Protein AF-A0A2E4QI54-F1 (afdb_monomer)

Solvent-accessible surface area (backbone atoms only — not comparable to full-atom values): 9802 Å² total; per-residue (Å²): 143,84,67,73,70,63,60,58,57,58,60,58,54,73,75,65,66,86,72,85,81,76,97,65,93,64,76,78,72,74,76,69,72,87,85,53,70,47,80,48,77,45,79,41,69,90,71,49,44,76,41,69,48,78,43,76,43,97,88,72,50,78,45,77,41,75,56,26,37,36,37,36,34,38,40,41,54,51,50,93,64,66,92,47,51,47,35,23,34,14,55,78,67,83,83,51,73,75,43,82,44,91,64,58,55,54,72,46,77,46,77,45,50,46,86,48,44,46,76,64,65,97,78,39,74,47,55,47,38,24,45,39,40,32,36,78,87,71,55,70,40,75,50,76,49,68,78,79,78,71,78,76,60,79,76,120

Secondary structure (DSSP, 8-state):
--SHHHHHHHHHHTTS-SS------------------EEEEEEEEEEEEEEEEEEE-TTS-EEEEEEEEEEEEEEEEE-S--TT-EEEEESS-SSS-SEEE--SEEEEEEEEEGGG-EE-SSS-EE-EEEEEEE-TT--EEEEEEE----GGGTT-

Foldseek 3Di:
DPDPVVVVVVVVVVVVPVPDDDDDPPPDPPPPDPWDKDKDKDWPLVPKAWDWDWDQDPVRDIDIDTFWIKIKMWMAMDTPALPFKWKAKDFLPPPDHPGTDSDNTDIDTDTRTCVQWDDPPDQDIWTKMWMWMAGPVRDIDIDIDGDDDSVVSVPD

Nearest PDB structures (foldseek):
  6byc-assembly1_A  TM=3.838E-01  e=8.209E-01  Xanthomonas citri pv. citri str. 306
  6byi-assembly1_A  TM=3.881E-01  e=1.077E+00  Xanthomonas citri pv. citri str. 306
  6byg-assembly1_A  TM=3.869E-01  e=1.754E+00  Xanthomonas citri pv. citri str. 306

Sequence (156 aa):
MTKRVFLVSILLILVGLSGCLEESESTGSTQSSPQIITLEIINDCENAEVHIQSTTLANGSTMETVIGINVSVYHAIYTPDVAGLAFGYDLNLDGSIDMFDNSTKGINNLSIPITEFESFGENLFLTSIAGIATNSGGITTQLAHVSNNCESLSGV

Structure (mmCIF, N/CA/C/O backbone):
data_AF-A0A2E4QI54-F1
#
_entry.id   AF-A0A2E4QI54-F1
#
loop_
_atom_site.group_PDB
_atom_site.id
_atom_site.type_symbol
_atom_site.label_atom_id
_atom_site.label_alt_id
_atom_site.label_comp_id
_atom_site.label_asym_id
_atom_site.label_entity_id
_atom_site.label_seq_id
_atom_site.pdbx_PDB_ins_code
_atom_site.Cartn_x
_atom_site.Cartn_y
_atom_site.Cartn_z
_atom_site.occupancy
_atom_site.B_iso_or_equiv
_atom_site.auth_seq_id
_atom_site.auth_comp_id
_atom_site.auth_asym_id
_atom_site.auth_atom_id
_atom_site.pdbx_PDB_model_num
ATOM 1 N N . MET A 1 1 ? 64.221 -25.213 -12.150 1.00 55.09 1 MET A N 1
ATOM 2 C CA . MET A 1 1 ? 63.366 -24.004 -12.106 1.00 55.09 1 MET A CA 1
ATOM 3 C C . MET A 1 1 ? 62.311 -24.128 -13.214 1.00 55.09 1 MET A C 1
ATOM 5 O O . MET A 1 1 ? 62.388 -23.436 -14.208 1.00 55.09 1 MET A O 1
ATOM 9 N N . THR A 1 2 ? 61.399 -25.109 -13.136 1.00 56.72 2 THR A N 1
ATOM 10 C CA . THR A 1 2 ? 60.754 -25.644 -14.366 1.00 56.72 2 THR A CA 1
ATOM 11 C C . THR A 1 2 ? 59.427 -26.384 -14.109 1.00 56.72 2 THR A C 1
ATOM 13 O O . THR A 1 2 ? 59.174 -27.430 -14.689 1.00 56.72 2 THR A O 1
ATOM 16 N N . LYS A 1 3 ? 58.557 -25.872 -13.225 1.00 53.84 3 LYS A N 1
ATOM 17 C CA . LYS A 1 3 ? 57.152 -26.354 -13.132 1.00 53.84 3 LYS A CA 1
ATOM 18 C C . LYS A 1 3 ? 56.104 -25.253 -12.927 1.00 53.84 3 LYS A C 1
ATOM 20 O O . LYS A 1 3 ? 54.960 -25.441 -13.311 1.00 53.84 3 LYS A O 1
ATOM 25 N N . ARG A 1 4 ? 56.479 -24.080 -12.396 1.00 51.09 4 ARG A N 1
ATOM 26 C CA . ARG A 1 4 ? 55.534 -22.963 -12.175 1.00 51.09 4 ARG A CA 1
ATOM 27 C C . ARG A 1 4 ? 55.311 -22.068 -13.403 1.00 51.09 4 ARG A C 1
ATOM 29 O O . ARG A 1 4 ? 54.263 -21.451 -13.505 1.00 51.09 4 ARG A O 1
ATOM 36 N N . VAL A 1 5 ? 56.241 -22.053 -14.361 1.00 53.31 5 VAL A N 1
ATOM 37 C CA . VAL A 1 5 ? 56.131 -21.244 -15.597 1.00 53.31 5 VAL A CA 1
ATOM 38 C C . VAL A 1 5 ? 55.179 -21.882 -16.626 1.00 53.31 5 VAL A C 1
ATOM 40 O O . VAL A 1 5 ? 54.555 -21.185 -17.421 1.00 53.31 5 VAL A O 1
ATOM 43 N N . PHE A 1 6 ? 54.990 -23.206 -16.565 1.00 49.19 6 PHE A N 1
ATOM 44 C CA . PHE A 1 6 ? 54.137 -23.940 -17.508 1.00 49.19 6 PHE A CA 1
ATOM 45 C C . PHE A 1 6 ? 52.634 -23.732 -17.245 1.00 49.19 6 PHE A C 1
ATOM 47 O O . PHE A 1 6 ? 51.843 -23.682 -18.180 1.00 49.19 6 PHE A O 1
ATOM 54 N N . LEU A 1 7 ? 52.242 -23.539 -15.980 1.00 51.38 7 LEU A N 1
ATOM 55 C CA . LEU A 1 7 ? 50.842 -23.317 -15.590 1.00 51.38 7 LEU A CA 1
ATOM 56 C C . LEU A 1 7 ? 50.334 -21.911 -15.951 1.00 51.38 7 LEU A C 1
ATOM 58 O O . LEU A 1 7 ? 49.168 -21.752 -16.294 1.00 51.38 7 LEU A O 1
ATOM 62 N N . VAL A 1 8 ? 51.213 -20.904 -15.939 1.00 50.81 8 VAL A N 1
ATOM 63 C CA . VAL A 1 8 ? 50.845 -19.516 -16.275 1.00 50.81 8 VAL A CA 1
ATOM 64 C C . VAL A 1 8 ? 50.655 -19.331 -17.788 1.00 50.81 8 VAL A C 1
ATOM 66 O O . VAL A 1 8 ? 49.828 -18.531 -18.211 1.00 50.81 8 VAL A O 1
ATOM 69 N N . SER A 1 9 ? 51.346 -20.127 -18.611 1.00 52.19 9 SER A N 1
ATOM 70 C CA . SER A 1 9 ? 51.247 -20.032 -20.077 1.00 52.19 9 SER A CA 1
ATOM 71 C C . SER A 1 9 ? 49.960 -20.658 -20.639 1.00 52.19 9 SER A C 1
ATOM 73 O O . SER A 1 9 ? 49.445 -20.184 -21.645 1.00 52.19 9 SER A O 1
ATOM 75 N N . ILE A 1 10 ? 49.394 -21.675 -19.975 1.00 55.38 10 ILE A N 1
ATOM 76 C CA . ILE A 1 10 ? 48.116 -22.295 -20.382 1.00 55.38 10 ILE A CA 1
ATOM 77 C C . ILE A 1 10 ? 46.922 -21.398 -20.015 1.00 55.38 10 ILE A C 1
ATOM 79 O O . ILE A 1 10 ? 45.949 -21.336 -20.764 1.00 55.38 10 ILE A O 1
ATOM 83 N N . LEU A 1 11 ? 47.010 -20.645 -18.912 1.00 49.47 11 LEU A N 1
ATOM 84 C CA . LEU A 1 11 ? 45.924 -19.763 -18.476 1.00 49.47 11 LEU A CA 1
ATOM 85 C C . LEU A 1 11 ? 45.788 -18.503 -19.353 1.00 49.47 11 LEU A C 1
ATOM 87 O O . LEU A 1 11 ? 44.682 -18.010 -19.530 1.00 49.47 11 LEU A O 1
ATOM 91 N N . LEU A 1 12 ? 46.880 -18.014 -19.954 1.00 52.16 12 LEU A N 1
ATOM 92 C CA . LEU A 1 12 ? 46.860 -16.850 -20.855 1.00 52.16 12 LEU A CA 1
ATOM 93 C C . LEU A 1 12 ? 46.334 -17.167 -22.267 1.00 52.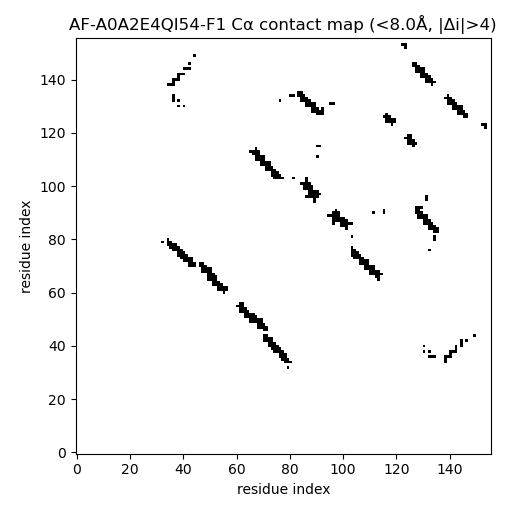16 12 LEU A C 1
ATOM 95 O O . LEU A 1 12 ? 45.828 -16.271 -22.935 1.00 52.16 12 LEU A O 1
ATOM 99 N N . ILE A 1 13 ? 46.393 -18.427 -22.711 1.00 53.84 13 ILE A N 1
ATOM 100 C CA . ILE A 1 13 ? 45.877 -18.840 -24.031 1.00 53.84 13 ILE A CA 1
ATOM 101 C C . ILE A 1 13 ? 44.343 -18.992 -24.013 1.00 53.84 13 ILE A C 1
ATOM 103 O O . ILE A 1 13 ? 43.692 -18.745 -25.023 1.00 53.84 13 ILE A O 1
ATOM 107 N N . LEU A 1 14 ? 43.737 -19.289 -22.856 1.00 48.50 14 LEU A N 1
ATOM 108 C CA . LEU A 1 14 ? 42.274 -19.365 -22.700 1.00 48.50 14 LEU A CA 1
ATOM 109 C C . LEU A 1 14 ? 41.574 -17.994 -22.701 1.00 48.50 14 LEU A C 1
ATOM 111 O O . LEU A 1 14 ? 40.373 -17.933 -22.939 1.00 48.50 14 LEU A O 1
ATOM 115 N N . VAL A 1 15 ? 42.311 -16.898 -22.491 1.00 53.94 15 VAL A N 1
ATOM 116 C CA . VAL A 1 15 ? 41.773 -15.521 -22.544 1.00 53.94 15 VAL A CA 1
ATOM 117 C C . VAL A 1 15 ? 41.922 -14.902 -23.948 1.00 53.94 15 VAL A C 1
ATOM 119 O O . VAL A 1 15 ? 41.397 -13.826 -24.208 1.00 53.94 15 VAL A O 1
ATOM 122 N N . GLY A 1 16 ? 42.610 -15.577 -24.880 1.00 50.56 16 GLY A N 1
ATOM 123 C CA . GLY A 1 16 ? 42.924 -15.051 -26.217 1.00 50.56 16 GLY A CA 1
ATOM 124 C C . GLY A 1 16 ? 42.167 -15.679 -27.393 1.00 50.56 16 GLY A C 1
ATOM 125 O O . GLY A 1 16 ? 42.428 -15.297 -28.528 1.00 50.56 16 GLY A O 1
ATOM 126 N N . LEU A 1 17 ? 41.264 -16.640 -27.157 1.00 52.53 17 LEU A N 1
ATOM 127 C CA . LEU A 1 17 ? 40.626 -17.447 -28.216 1.00 52.53 17 LEU A CA 1
ATOM 128 C C . LEU A 1 17 ? 39.104 -17.274 -28.356 1.00 52.53 17 LEU A C 1
ATOM 130 O O . LEU A 1 17 ? 38.464 -18.054 -29.049 1.00 52.53 17 LEU A O 1
ATOM 134 N N . SER A 1 18 ? 38.517 -16.226 -27.780 1.00 53.28 18 SER A N 1
ATOM 135 C CA . SER A 1 18 ? 37.145 -15.802 -28.119 1.00 53.28 18 SER A CA 1
ATOM 136 C C . SER A 1 18 ? 37.088 -14.753 -29.243 1.00 53.28 18 SER A C 1
ATOM 138 O O . SER A 1 18 ? 36.020 -14.226 -29.544 1.00 53.28 18 SER A O 1
ATOM 140 N N . GLY A 1 19 ? 38.218 -14.468 -29.900 1.00 50.78 19 GLY A N 1
ATOM 141 C CA . GLY A 1 19 ? 38.269 -13.692 -31.137 1.00 50.78 19 GLY A CA 1
ATOM 142 C C . GLY A 1 19 ? 38.207 -14.599 -32.367 1.00 50.78 19 GLY A C 1
ATOM 143 O O . GLY A 1 19 ? 39.145 -15.354 -32.607 1.00 50.78 19 GLY A O 1
ATOM 144 N N . CYS A 1 20 ? 37.136 -14.447 -33.150 1.00 56.72 20 CYS A N 1
ATOM 145 C CA . CYS A 1 20 ? 36.899 -14.991 -34.497 1.00 56.72 20 CYS A CA 1
ATOM 146 C C . CYS A 1 20 ? 36.331 -16.421 -34.585 1.00 56.72 20 CYS A C 1
ATOM 148 O O . CYS A 1 20 ? 37.036 -17.373 -34.912 1.00 56.72 20 CYS A O 1
ATOM 150 N N . LEU A 1 21 ? 35.009 -16.531 -34.427 1.00 40.09 21 LEU A N 1
ATOM 151 C CA . LEU A 1 21 ? 34.197 -17.529 -35.127 1.00 40.09 21 LEU A CA 1
ATOM 152 C C . LEU A 1 21 ? 33.210 -16.777 -36.031 1.00 40.09 21 LEU A C 1
ATOM 154 O O . LEU A 1 21 ? 32.365 -16.045 -35.533 1.00 40.09 21 LEU A O 1
ATOM 158 N N . GLU A 1 22 ? 33.465 -16.920 -37.333 1.00 37.28 22 GLU A N 1
ATOM 159 C CA . GLU A 1 22 ? 32.627 -16.765 -38.534 1.00 37.28 22 GLU A CA 1
ATOM 160 C C . GLU A 1 22 ? 31.444 -15.782 -38.571 1.00 37.28 22 GLU A C 1
ATOM 162 O O . GLU A 1 22 ? 30.566 -15.737 -37.713 1.00 37.28 22 GLU A O 1
ATOM 167 N N . GLU A 1 23 ? 31.383 -15.070 -39.702 1.00 51.06 23 GLU A N 1
ATOM 168 C CA . GLU A 1 23 ? 30.204 -14.392 -40.232 1.00 51.06 23 GLU A CA 1
ATOM 169 C C . GLU A 1 23 ? 29.003 -15.350 -40.255 1.00 51.06 23 GLU A C 1
ATOM 171 O O . GLU A 1 23 ? 28.851 -16.194 -41.134 1.00 51.06 23 GLU A O 1
ATOM 176 N N . SER A 1 24 ? 28.115 -15.201 -39.283 1.00 40.19 24 SER A N 1
ATOM 177 C CA . SER A 1 24 ? 26.706 -15.500 -39.481 1.00 40.19 24 SER A CA 1
ATOM 178 C C . SER A 1 24 ? 25.981 -14.172 -39.472 1.00 40.19 24 SER A C 1
ATOM 180 O O . SER A 1 24 ? 26.140 -13.387 -38.535 1.00 40.19 24 SER A O 1
ATOM 182 N N . GLU A 1 25 ? 25.188 -13.922 -40.512 1.00 47.66 25 GLU A N 1
ATOM 183 C CA . GLU A 1 25 ? 24.140 -12.907 -40.505 1.00 47.66 25 GLU A CA 1
ATOM 184 C C . GLU A 1 25 ? 23.133 -13.260 -39.404 1.00 47.66 25 GLU A C 1
ATOM 186 O O . GLU A 1 25 ? 22.056 -13.805 -39.621 1.00 47.66 25 GLU A O 1
ATOM 191 N N . SER A 1 26 ? 23.518 -12.981 -38.168 1.00 39.34 26 SER A N 1
ATOM 192 C CA . SER A 1 26 ? 22.625 -12.921 -37.039 1.00 39.34 26 SER A CA 1
ATOM 193 C C . SER A 1 26 ? 21.943 -11.575 -37.169 1.00 39.34 26 SER A C 1
ATOM 195 O O . SER A 1 26 ? 22.497 -10.557 -36.748 1.00 39.34 26 SER A O 1
ATOM 197 N N . THR A 1 27 ? 20.747 -11.573 -37.768 1.00 42.44 27 THR A N 1
ATOM 198 C CA . THR A 1 27 ? 19.696 -10.583 -37.493 1.00 42.44 27 THR A CA 1
ATOM 199 C C . THR A 1 27 ? 19.897 -10.072 -36.081 1.00 42.44 27 THR A C 1
ATOM 201 O O . THR A 1 27 ? 19.791 -10.862 -35.144 1.00 42.44 27 THR A O 1
ATOM 204 N N . GLY A 1 28 ? 20.301 -8.808 -35.947 1.00 39.62 28 GLY A N 1
ATOM 205 C CA . GLY A 1 28 ? 20.629 -8.231 -34.656 1.00 39.62 28 GLY A CA 1
ATOM 206 C C . GLY A 1 28 ? 19.452 -8.447 -33.722 1.00 39.62 28 GLY A C 1
ATOM 207 O O . GLY A 1 28 ? 18.449 -7.744 -33.824 1.00 39.62 28 GLY A O 1
ATOM 208 N N . SER A 1 29 ? 19.559 -9.424 -32.819 1.00 42.31 29 SER A N 1
ATOM 209 C CA . SER A 1 29 ? 18.746 -9.401 -31.625 1.00 42.31 29 SER A CA 1
ATOM 210 C C . SER A 1 29 ? 19.245 -8.167 -30.906 1.00 42.31 29 SER A C 1
ATOM 212 O O . SER A 1 29 ? 20.356 -8.154 -30.371 1.00 42.31 29 SER A O 1
ATOM 214 N N . THR A 1 30 ? 18.469 -7.094 -30.983 1.00 45.84 30 THR A N 1
ATOM 215 C CA . THR A 1 30 ? 18.545 -6.011 -30.021 1.00 45.84 30 THR A CA 1
ATOM 216 C C . THR A 1 30 ? 18.505 -6.714 -28.675 1.00 45.84 30 THR A C 1
ATOM 218 O O . THR A 1 30 ? 17.475 -7.263 -28.290 1.00 45.84 30 THR A O 1
ATOM 221 N N . GLN A 1 31 ? 19.662 -6.835 -28.020 1.00 44.88 31 GLN A N 1
ATOM 222 C CA . GLN A 1 31 ? 19.713 -7.256 -26.634 1.00 44.88 31 GLN A CA 1
ATOM 223 C C . GLN A 1 31 ? 18.897 -6.196 -25.908 1.00 44.88 31 GLN A C 1
ATOM 225 O O . GLN A 1 31 ? 19.364 -5.076 -25.705 1.00 44.88 31 GLN A O 1
ATOM 230 N N . SER A 1 32 ? 17.629 -6.517 -25.650 1.00 58.62 32 SER A N 1
ATOM 231 C CA . SER A 1 32 ? 16.778 -5.724 -24.784 1.00 58.62 32 SER A CA 1
ATOM 232 C C . SER A 1 32 ? 17.565 -5.564 -23.493 1.00 58.62 32 SER A C 1
ATOM 234 O O . SER A 1 32 ? 17.988 -6.571 -22.913 1.00 58.62 32 SER A O 1
ATOM 236 N N . SER A 1 33 ? 17.859 -4.320 -23.109 1.00 61.75 33 SER A N 1
ATOM 237 C CA . SER A 1 33 ? 18.493 -4.028 -21.825 1.00 61.75 33 SER A CA 1
ATOM 238 C C . SER A 1 33 ? 17.809 -4.870 -20.747 1.00 61.75 33 SER A C 1
ATOM 240 O O . SER A 1 33 ? 16.578 -4.945 -20.777 1.00 61.75 33 SER A O 1
ATOM 242 N N . PRO A 1 34 ? 18.551 -5.517 -19.826 1.00 64.88 34 PRO A N 1
ATOM 243 C CA . PRO A 1 34 ? 17.935 -6.323 -18.783 1.00 64.88 34 PRO A CA 1
ATOM 244 C C . PRO A 1 34 ? 16.902 -5.459 -18.064 1.00 64.88 34 PRO A C 1
ATOM 246 O O . PRO A 1 34 ? 17.236 -4.457 -17.431 1.00 64.88 34 PRO A O 1
ATOM 249 N N . GLN A 1 35 ? 15.634 -5.804 -18.261 1.00 73.94 35 GLN A N 1
ATOM 250 C CA . GLN A 1 35 ? 14.529 -5.076 -17.675 1.00 73.94 35 GLN A CA 1
ATOM 251 C C . GLN A 1 35 ? 14.466 -5.492 -16.208 1.00 73.94 35 GLN A C 1
ATOM 253 O O . GLN A 1 35 ? 14.228 -6.653 -15.886 1.00 73.94 35 GLN A O 1
ATOM 258 N N . ILE A 1 36 ? 14.768 -4.547 -15.325 1.00 82.31 36 ILE A N 1
ATOM 259 C CA . ILE A 1 36 ? 14.776 -4.735 -13.877 1.00 82.31 36 ILE A CA 1
ATOM 260 C C . ILE A 1 36 ? 13.882 -3.649 -13.296 1.00 82.31 36 ILE A C 1
ATOM 262 O O . ILE A 1 36 ? 13.981 -2.491 -13.703 1.00 82.31 36 ILE A O 1
ATOM 266 N N . ILE A 1 37 ? 13.029 -4.029 -12.350 1.00 86.75 37 ILE A N 1
ATOM 267 C CA . ILE A 1 37 ? 12.187 -3.108 -11.592 1.00 86.75 37 ILE A CA 1
ATOM 268 C C . ILE A 1 37 ? 12.519 -3.297 -10.117 1.00 86.75 37 ILE A C 1
ATOM 270 O O . ILE A 1 37 ? 12.292 -4.374 -9.561 1.00 86.75 37 ILE A O 1
ATOM 274 N N . THR A 1 38 ? 13.036 -2.247 -9.488 1.00 88.31 38 THR A N 1
ATOM 275 C CA . THR A 1 38 ? 13.272 -2.209 -8.041 1.00 88.31 38 THR A CA 1
ATOM 276 C C . THR A 1 38 ? 12.301 -1.232 -7.394 1.00 88.31 38 THR A C 1
ATOM 278 O O . THR A 1 38 ? 12.081 -0.144 -7.926 1.00 88.31 38 THR A O 1
ATOM 281 N N . LEU A 1 39 ? 11.749 -1.623 -6.245 1.00 89.12 39 LEU A N 1
ATOM 282 C CA . LEU A 1 39 ? 10.766 -0.869 -5.472 1.00 89.12 39 LEU A CA 1
ATOM 283 C C . LEU A 1 39 ? 11.316 -0.527 -4.089 1.00 89.12 39 LEU A C 1
ATOM 285 O O . LEU A 1 39 ? 11.905 -1.376 -3.422 1.00 89.12 39 LEU A O 1
ATOM 289 N N . GLU A 1 40 ? 11.061 0.698 -3.654 1.00 86.75 40 GLU A N 1
ATOM 290 C CA . GLU A 1 40 ? 11.212 1.148 -2.276 1.00 86.75 40 GLU A CA 1
ATOM 291 C C . GLU A 1 40 ? 9.856 1.654 -1.790 1.00 86.75 40 GLU A C 1
ATOM 293 O O . GLU A 1 40 ? 9.199 2.420 -2.495 1.00 86.75 40 GLU A O 1
ATOM 298 N N . ILE A 1 41 ? 9.434 1.200 -0.608 1.00 84.31 41 ILE A N 1
ATOM 299 C CA . ILE A 1 41 ? 8.168 1.579 0.025 1.00 84.31 41 ILE A CA 1
ATOM 300 C C . ILE A 1 41 ? 8.440 1.824 1.501 1.00 84.31 41 ILE A C 1
ATOM 302 O O . ILE A 1 41 ? 8.977 0.950 2.190 1.00 84.31 41 ILE A O 1
ATOM 306 N N . ILE A 1 42 ? 8.073 3.009 1.976 1.00 82.69 42 ILE A N 1
ATOM 307 C CA . ILE A 1 42 ? 8.277 3.434 3.359 1.00 82.69 42 ILE A CA 1
ATOM 308 C C . ILE A 1 42 ? 6.957 3.989 3.884 1.00 82.69 42 ILE A C 1
ATOM 310 O O . ILE A 1 42 ? 6.416 4.937 3.315 1.00 82.69 42 ILE A O 1
ATOM 314 N N . ASN A 1 43 ? 6.450 3.405 4.970 1.00 79.25 43 ASN A N 1
ATOM 315 C CA . ASN A 1 43 ? 5.301 3.949 5.683 1.00 79.25 43 ASN A CA 1
ATOM 316 C C . ASN A 1 43 ? 5.735 5.125 6.568 1.00 79.25 43 ASN A C 1
ATOM 318 O O . ASN A 1 43 ? 6.653 4.985 7.379 1.00 79.25 43 ASN A O 1
ATOM 322 N N . ASP A 1 44 ? 5.059 6.259 6.430 1.00 76.62 44 ASP A N 1
ATOM 323 C CA . ASP A 1 44 ? 5.143 7.381 7.354 1.00 76.62 44 ASP A CA 1
ATOM 324 C C . ASP A 1 44 ? 4.024 7.255 8.396 1.00 76.62 44 ASP A C 1
ATOM 326 O O . ASP A 1 44 ? 2.902 7.745 8.234 1.00 76.62 44 ASP A O 1
ATOM 330 N N . CYS A 1 45 ? 4.352 6.558 9.483 1.00 70.25 45 CYS A N 1
ATOM 331 C CA . CYS A 1 45 ? 3.433 6.318 10.589 1.00 70.25 45 CYS A CA 1
ATOM 332 C C . CYS A 1 45 ? 3.198 7.558 11.467 1.00 70.25 45 CYS A C 1
ATOM 334 O O . CYS A 1 45 ? 2.290 7.526 12.294 1.00 70.25 45 CYS A O 1
ATOM 336 N N . GLU A 1 46 ? 3.995 8.627 11.336 1.00 72.56 46 GLU A N 1
ATOM 337 C CA . GLU A 1 46 ? 3.855 9.828 12.176 1.00 72.56 46 GLU A CA 1
ATOM 338 C C . GLU A 1 46 ? 2.554 10.577 11.860 1.00 72.56 46 GLU A C 1
ATOM 340 O O . GLU A 1 46 ? 1.927 11.154 12.746 1.00 72.56 46 GLU A O 1
ATOM 345 N N . ASN A 1 47 ? 2.117 10.502 10.603 1.00 72.06 47 ASN A N 1
ATOM 346 C CA . ASN A 1 47 ? 0.937 11.192 10.089 1.00 72.06 47 ASN A CA 1
ATOM 347 C C . ASN A 1 47 ? -0.263 10.256 9.869 1.00 72.06 47 ASN A C 1
ATOM 349 O O . ASN A 1 47 ? -1.187 10.604 9.135 1.00 72.06 47 ASN A O 1
ATOM 353 N N . ALA A 1 48 ? -0.251 9.062 10.469 1.00 79.69 48 ALA A N 1
ATOM 354 C CA . ALA A 1 48 ? -1.346 8.113 10.326 1.00 79.69 48 ALA A CA 1
ATOM 355 C C . ALA A 1 48 ? -2.607 8.595 11.070 1.00 79.69 48 ALA A C 1
ATOM 357 O O . ALA A 1 48 ? -2.563 8.908 12.260 1.00 79.69 48 ALA A O 1
ATOM 358 N N . GLU A 1 49 ? -3.746 8.620 10.378 1.00 84.88 49 GLU A N 1
ATOM 359 C CA . GLU A 1 49 ? -5.028 9.080 10.923 1.00 84.88 49 GLU A CA 1
ATOM 360 C C . GLU A 1 49 ? -6.027 7.922 11.016 1.00 84.88 49 GLU A C 1
ATOM 362 O O . GLU A 1 49 ? -6.488 7.381 10.006 1.00 84.88 49 GLU A O 1
ATOM 367 N N . VAL A 1 50 ? -6.392 7.549 12.243 1.00 84.00 50 VAL A N 1
ATOM 368 C CA . VAL A 1 50 ? -7.403 6.518 12.505 1.00 84.00 50 VAL A CA 1
ATOM 36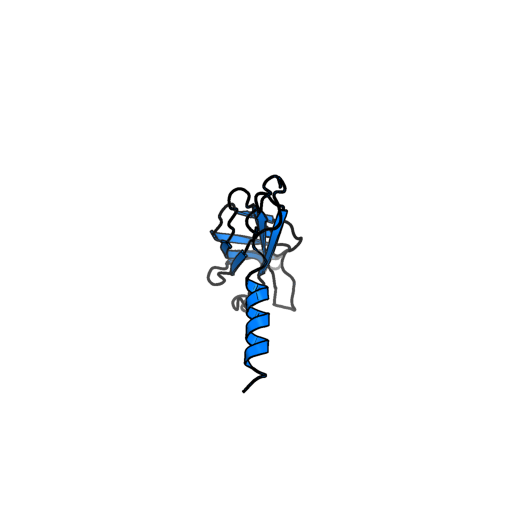9 C C . VAL A 1 50 ? -8.793 7.129 12.382 1.00 84.00 50 VAL A C 1
ATOM 371 O O . VAL A 1 50 ? -9.126 8.096 13.064 1.00 84.00 50 VAL A O 1
ATOM 374 N N . HIS A 1 51 ? -9.628 6.529 11.541 1.00 85.25 51 HIS A N 1
ATOM 375 C CA . HIS A 1 51 ? -11.003 6.966 11.355 1.00 85.25 51 HIS A CA 1
ATOM 376 C C . HIS A 1 51 ? -11.909 6.218 12.327 1.00 85.25 51 HIS A C 1
ATOM 378 O O . HIS A 1 51 ? -12.012 4.990 12.278 1.00 85.25 51 HIS A O 1
ATOM 384 N N . ILE A 1 52 ? -12.585 6.970 13.195 1.00 87.50 52 ILE A N 1
ATOM 385 C CA . ILE A 1 52 ? -13.488 6.444 14.219 1.00 87.50 52 ILE A CA 1
ATOM 386 C C . ILE A 1 52 ? -14.906 6.936 13.939 1.00 87.50 52 ILE A C 1
ATOM 388 O O . ILE A 1 52 ? -15.143 8.122 13.711 1.00 87.50 52 ILE A O 1
ATOM 392 N N . GLN A 1 53 ? -15.864 6.017 13.986 1.00 90.12 53 GLN A N 1
ATOM 393 C CA . GLN A 1 53 ? -17.285 6.317 13.941 1.00 90.12 53 GLN A CA 1
ATOM 394 C C . GLN A 1 53 ? -17.896 6.169 15.337 1.00 90.12 53 GLN A C 1
ATOM 396 O O . GLN A 1 53 ? -17.862 5.089 15.927 1.00 90.12 53 GLN A O 1
ATOM 401 N N . SER A 1 54 ? -18.500 7.242 15.850 1.00 92.62 54 SER A N 1
ATOM 402 C CA . SER A 1 54 ? -19.224 7.230 17.124 1.00 92.62 54 SER A CA 1
ATOM 403 C C . SER A 1 54 ? -20.712 6.948 16.902 1.00 92.62 54 SER A C 1
ATOM 405 O O . SER A 1 54 ? -21.386 7.644 16.143 1.00 92.62 54 SER A O 1
ATOM 407 N N . THR A 1 55 ? -21.245 5.955 17.607 1.00 93.06 55 THR A N 1
ATOM 408 C CA . THR A 1 55 ? -22.662 5.577 17.584 1.00 93.06 55 THR A CA 1
ATOM 409 C C . THR A 1 55 ? -23.253 5.696 18.984 1.00 93.06 55 THR A C 1
ATOM 411 O O . THR A 1 55 ? -22.753 5.089 19.928 1.00 93.06 55 THR A O 1
ATOM 414 N N . THR A 1 56 ? -24.343 6.449 19.141 1.00 95.12 56 THR A N 1
ATOM 415 C CA . THR A 1 56 ? -25.082 6.503 20.410 1.00 95.12 56 THR A CA 1
ATOM 416 C C . THR A 1 56 ? -26.005 5.293 20.530 1.00 95.12 56 THR A C 1
ATOM 418 O O . THR A 1 56 ? -26.881 5.073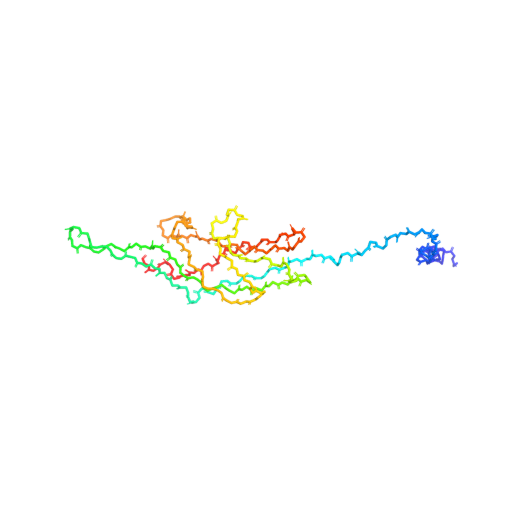 19.695 1.00 95.12 56 THR A O 1
ATOM 421 N N . LEU A 1 57 ? -25.811 4.503 21.582 1.00 93.56 57 LEU A N 1
ATOM 422 C CA . LEU A 1 57 ? -26.610 3.327 21.898 1.00 93.56 57 LEU A CA 1
ATOM 423 C C . LEU A 1 57 ? -27.926 3.716 22.591 1.00 93.56 57 LEU A C 1
ATOM 425 O O . LEU A 1 57 ? -28.074 4.801 23.154 1.00 93.56 57 LEU A O 1
ATOM 429 N N . ALA A 1 58 ? -28.892 2.794 22.599 1.00 92.06 58 ALA A N 1
ATOM 430 C CA . ALA A 1 58 ? -30.227 3.022 23.166 1.00 92.06 58 ALA A CA 1
ATOM 431 C C . ALA A 1 58 ? -30.234 3.319 24.681 1.00 92.06 58 ALA A C 1
ATOM 433 O O . ALA A 1 58 ? -31.179 3.914 25.192 1.00 92.06 58 ALA A O 1
ATOM 434 N N . ASN A 1 59 ? -29.186 2.919 25.404 1.00 93.19 59 ASN A N 1
ATOM 435 C CA . ASN A 1 59 ? -28.973 3.225 26.823 1.00 93.19 59 ASN A CA 1
ATOM 436 C C . ASN A 1 59 ? -28.330 4.613 27.056 1.00 93.19 59 ASN A C 1
ATOM 438 O O . ASN A 1 59 ? -28.054 4.964 28.201 1.00 93.19 59 ASN A O 1
ATOM 442 N N . GLY A 1 60 ? -28.065 5.380 25.992 1.00 91.06 60 GLY A N 1
ATOM 443 C CA . GLY A 1 60 ? -27.425 6.693 26.041 1.00 91.06 60 GLY A CA 1
ATOM 444 C C . GLY A 1 60 ? -25.893 6.676 26.076 1.00 91.06 60 GLY A C 1
ATOM 445 O O . GLY A 1 60 ? -25.302 7.752 26.121 1.00 91.06 60 GLY A O 1
ATOM 446 N N . SER A 1 61 ? -25.232 5.511 26.049 1.00 94.56 61 SER A N 1
ATOM 447 C CA . SER A 1 61 ? -23.765 5.441 25.946 1.00 94.56 61 SER A CA 1
ATOM 448 C C . SER A 1 61 ? -23.285 5.612 24.503 1.00 94.56 61 SER A C 1
ATOM 450 O O . SER A 1 61 ? -24.012 5.296 23.563 1.00 94.56 61 SER A O 1
ATOM 452 N N . THR A 1 62 ? -22.039 6.045 24.319 1.00 93.56 62 THR A N 1
ATOM 453 C CA . THR A 1 62 ? -21.388 6.121 23.003 1.00 93.56 62 THR A CA 1
ATOM 454 C C . THR A 1 62 ? -20.521 4.886 22.779 1.00 93.56 62 THR A C 1
ATOM 456 O O . THR A 1 62 ? -19.760 4.502 23.662 1.00 93.56 62 THR A O 1
ATOM 459 N N . MET A 1 63 ? -20.647 4.269 21.608 1.00 88.19 63 MET A N 1
ATOM 460 C CA . MET A 1 63 ? -19.760 3.224 21.108 1.00 88.19 63 MET A CA 1
ATOM 461 C C . MET A 1 63 ? -18.913 3.809 19.986 1.00 88.19 63 MET A C 1
ATOM 463 O O . MET A 1 63 ? -19.455 4.395 19.051 1.00 88.19 63 MET A O 1
ATOM 467 N N . GLU A 1 64 ? -17.603 3.647 20.076 1.00 86.75 64 GLU A N 1
ATOM 468 C CA . GLU A 1 64 ? -16.664 4.041 19.032 1.00 86.75 64 GLU A CA 1
ATOM 469 C C . GLU A 1 64 ? -16.241 2.806 18.243 1.00 86.75 64 GLU A C 1
ATOM 471 O O . GLU A 1 64 ? -16.059 1.723 18.796 1.00 86.75 64 GLU A O 1
ATOM 476 N N . THR A 1 65 ? -16.157 2.937 16.926 1.00 83.06 65 THR A N 1
ATOM 477 C CA . THR A 1 65 ? -15.754 1.846 16.040 1.00 83.06 65 THR A CA 1
ATOM 478 C C . THR A 1 65 ? -14.739 2.376 15.051 1.00 83.06 65 THR A C 1
ATOM 480 O O . THR A 1 65 ? -15.003 3.360 14.360 1.00 83.06 65 THR A O 1
ATOM 483 N N . VAL A 1 66 ? -13.578 1.730 14.985 1.00 82.69 66 VAL A N 1
ATOM 484 C CA . VAL A 1 66 ? -12.576 2.028 13.961 1.00 82.69 66 VAL A CA 1
ATOM 485 C C . VAL A 1 66 ? -13.110 1.543 12.617 1.00 82.69 66 VAL A C 1
ATOM 487 O O . VAL A 1 66 ? -13.473 0.378 12.477 1.00 82.69 66 VAL A O 1
ATOM 490 N N . ILE A 1 67 ? -13.177 2.440 11.638 1.00 88.06 67 ILE A N 1
ATOM 491 C CA . ILE A 1 67 ? -13.658 2.135 10.281 1.00 88.06 67 ILE A CA 1
ATOM 492 C C . ILE A 1 67 ? -12.519 2.042 9.258 1.00 88.06 67 ILE A C 1
ATOM 494 O O . ILE A 1 67 ? -12.718 1.513 8.166 1.00 88.06 67 ILE A O 1
ATOM 498 N N . GLY A 1 68 ? -11.319 2.503 9.615 1.00 87.31 68 GLY A N 1
ATOM 499 C CA . GLY A 1 68 ? -10.121 2.406 8.786 1.00 87.31 68 GLY A CA 1
ATOM 500 C C . GLY A 1 68 ? -9.009 3.342 9.252 1.00 87.31 68 GLY A C 1
ATOM 501 O O . GLY A 1 68 ? -9.118 3.994 10.294 1.00 87.31 68 GLY A O 1
ATOM 502 N N . ILE A 1 69 ? -7.951 3.428 8.455 1.00 85.88 69 ILE A N 1
ATOM 503 C CA . ILE A 1 69 ? -6.815 4.327 8.672 1.00 85.88 69 ILE A CA 1
ATOM 504 C C . ILE A 1 69 ? -6.451 5.027 7.362 1.00 85.88 69 ILE A C 1
ATOM 506 O O . ILE A 1 69 ? -6.532 4.424 6.293 1.00 85.88 69 ILE A O 1
ATOM 510 N N . ASN A 1 70 ? -6.012 6.279 7.444 1.00 88.25 70 ASN A N 1
ATOM 511 C CA . ASN A 1 70 ? -5.256 6.906 6.369 1.00 88.25 70 ASN A CA 1
ATOM 512 C C . ASN A 1 70 ? -3.775 6.876 6.733 1.00 88.25 70 ASN A C 1
ATOM 514 O O . ASN A 1 70 ? -3.400 7.331 7.813 1.00 88.25 70 ASN A O 1
ATOM 518 N N . VAL A 1 71 ? -2.944 6.355 5.837 1.00 86.62 71 VAL A N 1
ATOM 519 C CA . VAL A 1 71 ? -1.487 6.311 6.006 1.00 86.62 71 VAL A CA 1
ATOM 520 C C . VAL A 1 71 ? -0.796 7.001 4.843 1.00 86.62 71 VAL A C 1
ATOM 522 O O . VAL A 1 71 ? -1.206 6.856 3.692 1.00 86.62 71 VAL A O 1
ATOM 525 N N . SER A 1 72 ? 0.264 7.739 5.147 1.00 88.12 72 SER A N 1
ATOM 526 C CA . SER A 1 72 ? 1.133 8.344 4.143 1.00 88.12 72 SER A CA 1
ATOM 527 C C . SER A 1 72 ? 2.225 7.347 3.777 1.00 88.12 72 SER A C 1
ATOM 529 O O . SER A 1 72 ? 2.955 6.871 4.641 1.00 88.12 72 SER A O 1
ATOM 531 N N . VAL A 1 73 ? 2.359 7.019 2.498 1.00 87.94 73 VAL A N 1
ATOM 532 C CA . VAL A 1 73 ? 3.332 6.037 2.016 1.00 87.94 73 VAL A CA 1
ATOM 533 C C . VAL A 1 73 ? 4.210 6.683 0.969 1.00 87.94 73 VAL A C 1
ATOM 535 O O . VAL A 1 73 ? 3.724 7.152 -0.060 1.00 87.94 73 VAL A O 1
ATOM 538 N N . TYR A 1 74 ? 5.512 6.705 1.238 1.00 89.25 74 TYR A N 1
ATOM 539 C CA . TYR A 1 74 ? 6.511 7.057 0.244 1.00 89.25 74 TYR A CA 1
ATOM 540 C C . TYR A 1 74 ? 6.811 5.854 -0.645 1.00 89.25 74 TYR A C 1
ATOM 542 O O . TYR A 1 74 ? 6.998 4.740 -0.147 1.00 89.25 74 TYR A O 1
ATOM 550 N N . HIS A 1 75 ? 6.951 6.102 -1.945 1.00 90.88 75 HIS A N 1
ATOM 551 C CA . HIS A 1 75 ? 7.442 5.120 -2.902 1.00 90.88 75 HIS A CA 1
ATOM 552 C C . HIS A 1 75 ? 8.529 5.686 -3.812 1.00 90.88 75 HIS A C 1
ATOM 554 O O . HIS A 1 75 ? 8.559 6.880 -4.129 1.00 90.88 75 HIS A O 1
ATOM 560 N N . ALA A 1 76 ? 9.395 4.795 -4.291 1.00 91.75 76 ALA A N 1
ATOM 561 C CA . ALA A 1 76 ? 10.296 5.046 -5.409 1.00 91.75 76 ALA A CA 1
ATOM 562 C C . ALA A 1 76 ? 10.503 3.782 -6.249 1.00 91.75 76 ALA A C 1
ATOM 564 O O . ALA A 1 76 ? 10.639 2.675 -5.728 1.00 91.75 76 ALA A O 1
ATOM 565 N N . ILE A 1 77 ? 10.544 3.966 -7.568 1.00 91.38 77 ILE A N 1
ATOM 566 C CA . ILE A 1 77 ? 10.660 2.898 -8.556 1.00 91.38 77 ILE A CA 1
ATOM 567 C C . ILE A 1 77 ? 11.867 3.171 -9.442 1.00 91.38 77 ILE A C 1
ATOM 569 O O . ILE A 1 77 ? 11.988 4.234 -10.057 1.00 91.38 77 ILE A O 1
ATOM 573 N N . TYR A 1 78 ? 12.748 2.181 -9.539 1.00 90.00 78 TYR A N 1
ATOM 574 C CA . TYR A 1 78 ? 13.960 2.245 -10.344 1.00 90.00 78 TYR A CA 1
ATOM 575 C C . TYR A 1 78 ? 13.859 1.231 -11.481 1.00 90.00 78 TYR A C 1
ATOM 577 O O . TYR A 1 78 ? 13.907 0.022 -11.254 1.00 90.00 78 TYR A O 1
ATOM 585 N N . THR A 1 79 ? 13.708 1.733 -12.708 1.00 87.50 79 THR A N 1
ATOM 586 C CA . THR A 1 79 ? 13.629 0.931 -13.936 1.00 87.50 79 THR A CA 1
ATOM 587 C C . THR A 1 79 ? 14.224 1.705 -15.119 1.00 87.50 79 THR A C 1
ATOM 589 O O . THR A 1 79 ? 14.048 2.925 -15.197 1.00 87.50 79 THR A O 1
ATOM 592 N N . PRO A 1 80 ? 14.928 1.038 -16.054 1.00 84.75 80 PRO A N 1
ATOM 593 C CA . PRO A 1 80 ? 15.344 1.650 -17.314 1.00 84.75 80 PRO A CA 1
ATOM 594 C C . PRO A 1 80 ? 14.179 1.838 -18.306 1.00 84.75 80 PRO A C 1
ATOM 596 O O . PRO A 1 80 ? 14.306 2.637 -19.230 1.00 84.75 80 PRO A O 1
ATOM 599 N N . ASP A 1 81 ? 13.057 1.128 -18.128 1.00 83.25 81 ASP A N 1
ATOM 600 C CA . ASP A 1 81 ? 11.837 1.264 -18.935 1.00 83.25 81 ASP A CA 1
ATOM 601 C C . ASP A 1 81 ? 10.728 1.925 -18.108 1.00 83.25 81 ASP A C 1
ATOM 603 O O . ASP A 1 81 ? 10.053 1.272 -17.310 1.00 83.25 81 ASP A O 1
ATOM 607 N N . VAL A 1 82 ? 10.575 3.239 -18.285 1.00 82.31 82 VAL A N 1
ATOM 608 C CA . VAL A 1 82 ? 9.546 4.055 -17.618 1.00 82.31 82 VAL A CA 1
ATOM 609 C C . VAL A 1 82 ? 8.301 4.267 -18.481 1.00 82.31 82 VAL A C 1
ATOM 611 O O . VAL A 1 82 ? 7.250 4.616 -17.958 1.00 82.31 82 VAL A O 1
ATOM 614 N N . ALA A 1 83 ? 8.403 4.083 -19.802 1.00 83.12 83 ALA A N 1
ATOM 615 C CA . ALA A 1 83 ? 7.355 4.480 -20.744 1.00 83.12 83 ALA A CA 1
ATOM 616 C C . ALA A 1 83 ? 6.127 3.555 -20.705 1.00 83.12 83 ALA A C 1
ATOM 618 O O . ALA A 1 83 ? 5.044 3.960 -21.120 1.00 83.12 83 ALA A O 1
ATOM 619 N N . GLY A 1 84 ? 6.291 2.332 -20.198 1.00 81.00 84 GLY A N 1
ATOM 620 C CA . GLY A 1 84 ? 5.214 1.361 -20.007 1.00 81.00 84 GLY A CA 1
ATOM 621 C C . GLY A 1 84 ? 5.128 0.827 -18.582 1.00 81.00 84 GLY A C 1
ATOM 622 O O . GLY A 1 84 ? 4.747 -0.324 -18.396 1.00 81.00 84 GLY A O 1
ATOM 623 N N . LEU A 1 85 ? 5.540 1.624 -17.595 1.00 89.38 85 LEU A N 1
ATOM 624 C CA . LEU A 1 85 ? 5.446 1.251 -16.190 1.00 89.38 85 LEU A CA 1
ATOM 625 C C . LEU A 1 85 ? 4.023 1.504 -15.673 1.00 89.38 85 LEU A C 1
ATOM 627 O O . LEU A 1 85 ? 3.543 2.635 -15.689 1.00 89.38 85 LEU A O 1
ATOM 631 N N . ALA A 1 86 ? 3.375 0.455 -15.184 1.00 91.44 86 ALA A N 1
ATOM 632 C CA . ALA A 1 86 ? 2.183 0.534 -14.358 1.00 91.44 86 ALA A CA 1
ATOM 633 C C . ALA A 1 86 ? 2.590 0.318 -12.900 1.00 91.44 86 ALA A C 1
ATOM 635 O O . ALA A 1 86 ? 3.296 -0.645 -12.595 1.00 91.44 86 ALA A O 1
ATOM 636 N N . PHE A 1 87 ? 2.151 1.199 -12.008 1.00 93.50 87 PHE A N 1
ATOM 637 C CA . PHE A 1 87 ? 2.393 1.075 -10.579 1.00 93.50 87 PHE A CA 1
ATOM 638 C C . PHE A 1 87 ? 1.111 1.310 -9.788 1.00 93.50 87 PHE A C 1
ATOM 640 O O . PHE A 1 87 ? 0.190 2.001 -10.232 1.00 93.50 87 PHE A O 1
ATOM 647 N N . GLY A 1 88 ? 1.058 0.707 -8.612 1.00 93.69 88 GLY A N 1
ATOM 648 C CA . GLY A 1 88 ? 0.031 0.979 -7.636 1.00 93.69 88 GLY A CA 1
ATOM 649 C C . GLY A 1 88 ? 0.197 0.148 -6.379 1.00 93.69 88 GLY A C 1
ATOM 650 O O . GLY A 1 88 ? 1.183 -0.574 -6.209 1.00 93.69 88 GLY A O 1
ATOM 651 N N . TYR A 1 89 ? -0.794 0.271 -5.511 1.00 92.88 89 TYR A N 1
ATOM 652 C CA . TYR A 1 89 ? -0.857 -0.398 -4.226 1.00 92.88 89 TYR A CA 1
ATOM 653 C C . TYR A 1 89 ? -1.919 -1.488 -4.256 1.00 92.88 89 TYR A C 1
ATOM 655 O O . TYR A 1 89 ? -3.012 -1.281 -4.779 1.00 92.88 89 TYR A O 1
ATOM 663 N N . ASP A 1 90 ? -1.562 -2.623 -3.686 1.00 92.50 90 ASP A N 1
ATOM 664 C CA . ASP A 1 90 ? -2.401 -3.769 -3.376 1.00 92.50 90 ASP A CA 1
ATOM 665 C C . ASP A 1 90 ? -2.630 -3.733 -1.858 1.00 92.50 90 ASP A C 1
ATOM 667 O O . ASP A 1 90 ? -1.688 -3.888 -1.072 1.00 92.50 90 ASP A O 1
ATOM 671 N N . LEU A 1 91 ? -3.844 -3.365 -1.457 1.00 89.56 91 LEU A N 1
ATOM 672 C CA . LEU A 1 91 ? -4.233 -3.117 -0.070 1.00 89.56 91 LEU A CA 1
ATOM 673 C C . LEU A 1 91 ? -4.776 -4.382 0.595 1.00 89.56 91 LEU A C 1
ATOM 675 O O . LEU A 1 91 ? -4.664 -4.507 1.812 1.00 89.56 91 LEU A O 1
ATOM 679 N N . ASN A 1 92 ? -5.344 -5.298 -0.192 1.00 89.44 92 ASN A N 1
ATOM 680 C CA . ASN A 1 92 ? -5.913 -6.561 0.285 1.00 89.44 92 ASN A CA 1
ATOM 681 C C . ASN A 1 92 ? -4.977 -7.774 0.077 1.00 89.44 92 ASN A C 1
ATOM 683 O O . ASN A 1 92 ? -5.288 -8.887 0.505 1.00 89.44 92 ASN A O 1
ATOM 687 N N . LEU A 1 93 ? -3.818 -7.557 -0.552 1.00 88.88 93 LEU A N 1
ATOM 688 C CA . LEU A 1 93 ? -2.807 -8.558 -0.896 1.00 88.88 93 LEU A CA 1
ATOM 689 C C . LEU A 1 93 ? -3.311 -9.677 -1.825 1.00 88.88 93 LEU A C 1
ATOM 691 O O . LEU A 1 93 ? -2.801 -10.802 -1.769 1.00 88.88 93 LEU A O 1
ATOM 695 N N . ASP A 1 94 ? -4.285 -9.392 -2.694 1.00 89.31 94 ASP A N 1
ATOM 696 C CA . ASP A 1 94 ? -4.812 -10.359 -3.666 1.00 89.31 94 ASP A CA 1
ATOM 697 C C . ASP A 1 94 ? -3.946 -10.500 -4.934 1.00 89.31 94 ASP A C 1
ATOM 699 O O . ASP A 1 94 ? -4.184 -11.382 -5.769 1.00 89.31 94 ASP A O 1
ATOM 703 N N . GLY A 1 95 ? -2.893 -9.683 -5.050 1.00 88.75 95 GLY A N 1
ATOM 704 C CA . GLY A 1 95 ? -1.974 -9.647 -6.183 1.00 88.75 95 GLY A CA 1
ATOM 705 C C . GLY A 1 95 ? -2.394 -8.684 -7.295 1.00 88.75 95 GLY A C 1
ATOM 706 O O . GLY A 1 95 ? -1.695 -8.594 -8.310 1.00 88.75 95 GLY A O 1
ATOM 707 N N . SER A 1 96 ? -3.502 -7.963 -7.125 1.00 91.31 96 SER A N 1
ATOM 708 C CA . SER A 1 96 ? -3.991 -6.935 -8.042 1.00 91.31 96 SER A CA 1
ATOM 709 C C . SER A 1 96 ? -3.729 -5.538 -7.489 1.00 91.31 96 SER A C 1
ATOM 711 O O . SER A 1 96 ? -3.633 -5.317 -6.290 1.00 91.31 96 SER A O 1
ATOM 713 N N . ILE A 1 97 ? -3.609 -4.556 -8.381 1.00 92.25 97 ILE A N 1
ATOM 714 C CA . ILE A 1 97 ? -3.525 -3.154 -7.966 1.00 92.25 97 ILE A CA 1
ATOM 715 C C . ILE A 1 97 ? -4.932 -2.658 -7.617 1.00 92.25 97 ILE A C 1
ATOM 717 O O . ILE A 1 97 ? -5.784 -2.565 -8.504 1.00 92.25 97 ILE A O 1
ATOM 721 N N . ASP A 1 98 ? -5.129 -2.262 -6.363 1.00 92.31 98 ASP A N 1
ATOM 722 C CA . ASP A 1 98 ? -6.344 -1.609 -5.869 1.00 92.31 98 ASP A CA 1
ATOM 723 C C . ASP A 1 98 ? -6.318 -0.097 -6.122 1.00 92.31 98 ASP A C 1
ATOM 725 O O . ASP A 1 98 ? -7.326 0.514 -6.488 1.00 92.31 98 ASP A O 1
ATOM 729 N N . MET A 1 99 ? -5.146 0.522 -5.950 1.00 92.00 99 MET A N 1
ATOM 730 C CA . MET A 1 99 ? -4.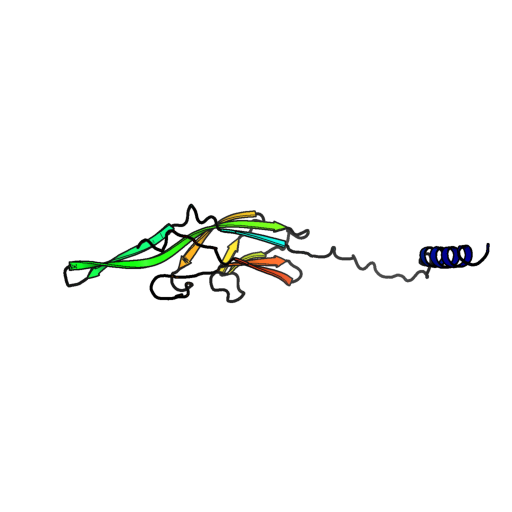944 1.959 -6.130 1.00 92.00 99 MET A CA 1
ATOM 731 C C . MET A 1 99 ? -3.792 2.235 -7.093 1.00 92.00 99 MET A C 1
ATOM 733 O O . MET A 1 99 ? -2.633 1.993 -6.771 1.00 92.00 99 MET A O 1
ATOM 737 N N . PHE A 1 100 ? -4.103 2.796 -8.260 1.00 93.69 100 PHE A N 1
ATOM 738 C CA . PHE A 1 100 ? -3.102 3.157 -9.265 1.00 93.69 100 PHE A CA 1
ATOM 739 C C . PHE A 1 100 ? -2.348 4.443 -8.928 1.00 93.69 100 PHE A C 1
ATOM 741 O O . PHE A 1 100 ? -2.941 5.427 -8.488 1.00 93.69 100 PHE A O 1
ATOM 748 N N . ASP A 1 101 ? -1.061 4.461 -9.270 1.00 91.19 101 ASP A N 1
ATOM 749 C CA . ASP A 1 101 ? -0.220 5.652 -9.270 1.00 91.19 101 ASP A CA 1
ATOM 750 C C . ASP A 1 101 ? 0.696 5.657 -10.507 1.00 91.19 101 ASP A C 1
ATOM 752 O O . ASP A 1 101 ? 1.312 4.659 -10.879 1.00 91.19 101 ASP A O 1
ATOM 756 N N . ASN A 1 102 ? 0.747 6.800 -11.189 1.00 84.88 102 ASN A N 1
ATOM 757 C CA . ASN A 1 102 ? 1.510 7.005 -12.418 1.00 84.88 102 ASN A CA 1
ATOM 758 C C . ASN A 1 102 ? 2.866 7.693 -12.189 1.00 84.88 102 ASN A C 1
ATOM 760 O O . ASN A 1 102 ? 3.570 8.014 -13.149 1.00 84.88 102 ASN A O 1
ATOM 764 N N . SER A 1 103 ? 3.233 7.940 -10.935 1.00 90.44 103 SER A N 1
ATOM 765 C CA . SER A 1 103 ? 4.502 8.534 -10.550 1.00 90.44 103 SER A CA 1
ATOM 766 C C . SER A 1 103 ? 5.533 7.457 -10.215 1.00 90.44 103 SER A C 1
ATOM 768 O O . SER A 1 103 ? 5.263 6.482 -9.518 1.00 90.44 103 SER A O 1
ATOM 770 N N . THR A 1 104 ? 6.769 7.641 -10.683 1.00 90.19 104 THR A N 1
ATOM 771 C CA . THR A 1 104 ? 7.882 6.741 -10.333 1.00 90.19 104 THR A CA 1
ATOM 772 C C . THR A 1 104 ? 8.442 7.012 -8.938 1.00 90.19 104 THR A C 1
ATOM 774 O O . THR A 1 104 ? 9.317 6.282 -8.485 1.00 90.19 104 THR A O 1
ATOM 777 N N . LYS A 1 105 ? 8.011 8.095 -8.285 1.00 92.94 105 LYS A N 1
ATOM 778 C CA . LYS A 1 105 ? 8.333 8.428 -6.899 1.00 92.94 105 LYS A CA 1
ATOM 779 C C . LYS A 1 105 ? 7.336 9.442 -6.354 1.00 92.94 105 LYS A C 1
ATOM 781 O O . LYS A 1 105 ? 6.919 10.337 -7.094 1.00 92.94 105 LYS A O 1
ATOM 786 N N . GLY A 1 106 ? 7.062 9.385 -5.061 1.00 91.69 106 GLY A N 1
ATOM 787 C CA . GLY A 1 106 ? 6.154 10.325 -4.421 1.00 91.69 106 GLY A CA 1
ATOM 788 C C . GLY A 1 106 ? 5.749 9.886 -3.026 1.00 91.69 106 GLY A C 1
ATOM 789 O O . GLY A 1 106 ? 6.331 8.965 -2.463 1.00 91.69 106 GLY A O 1
ATOM 790 N N . ILE A 1 107 ? 4.763 10.589 -2.479 1.00 89.75 107 ILE A N 1
ATOM 791 C CA . ILE A 1 107 ? 4.049 10.192 -1.268 1.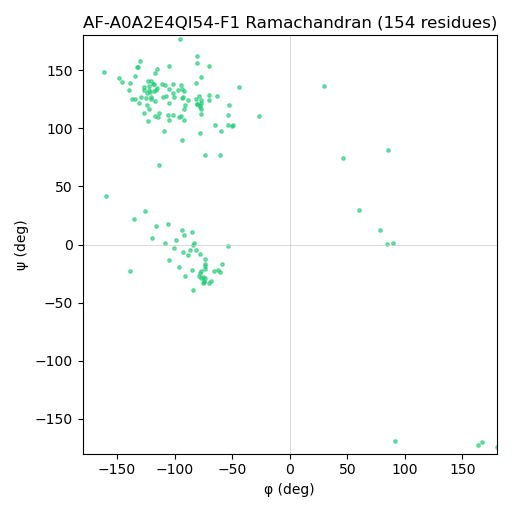00 89.75 107 ILE A CA 1
ATOM 792 C C . ILE A 1 107 ? 2.571 10.133 -1.637 1.00 89.75 107 ILE A C 1
ATOM 794 O O . ILE A 1 107 ? 2.057 11.092 -2.217 1.00 89.75 107 ILE A O 1
ATOM 798 N N . ASN A 1 108 ? 1.906 9.037 -1.287 1.00 90.81 108 ASN A N 1
ATOM 799 C CA . ASN A 1 108 ? 0.461 8.888 -1.420 1.00 90.81 108 ASN A CA 1
ATOM 800 C C . ASN A 1 108 ? -0.188 8.694 -0.060 1.00 90.81 108 ASN A C 1
ATOM 802 O O . ASN A 1 108 ? 0.381 8.052 0.817 1.00 90.81 108 ASN A O 1
ATOM 806 N N . ASN A 1 109 ? -1.415 9.189 0.070 1.00 89.81 109 ASN A N 1
ATOM 807 C CA . ASN A 1 109 ? -2.253 8.913 1.226 1.00 89.81 109 ASN A CA 1
ATOM 808 C C . ASN A 1 109 ? -3.172 7.744 0.878 1.00 89.81 109 ASN A C 1
ATOM 810 O O . ASN A 1 109 ? -4.069 7.888 0.045 1.00 89.81 109 ASN A O 1
ATOM 814 N N . LEU A 1 110 ? -2.931 6.593 1.495 1.00 89.81 110 LEU A N 1
ATOM 815 C CA . LEU A 1 110 ? -3.721 5.386 1.294 1.00 89.81 110 LEU A CA 1
ATOM 816 C C . LEU A 1 110 ? -4.805 5.323 2.361 1.00 89.81 110 LEU A C 1
ATOM 818 O O . LEU A 1 110 ? -4.500 5.387 3.551 1.00 89.81 110 LEU A O 1
ATOM 822 N N . SER A 1 111 ? -6.055 5.179 1.929 1.00 90.38 111 SER A N 1
ATOM 823 C CA . SER A 1 111 ? -7.172 4.900 2.827 1.00 90.38 111 SER A CA 1
ATOM 824 C C . SER A 1 111 ? -7.388 3.396 2.880 1.00 90.38 111 SER A C 1
ATOM 826 O O . SER A 1 111 ? -7.787 2.795 1.883 1.00 90.38 111 SER A O 1
ATOM 828 N N . ILE A 1 112 ? -7.075 2.792 4.024 1.00 88.06 112 ILE A N 1
ATOM 829 C CA . ILE A 1 112 ? -7.172 1.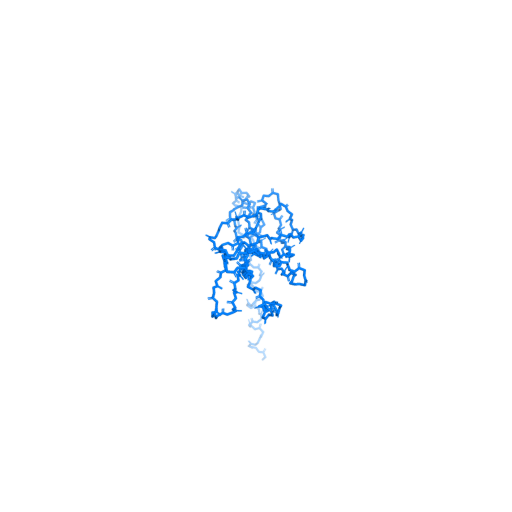349 4.240 1.00 88.06 112 ILE A CA 1
ATOM 830 C C . ILE A 1 112 ? -8.397 1.100 5.126 1.00 88.06 112 ILE A C 1
ATOM 832 O O . ILE A 1 112 ? -8.397 1.513 6.295 1.00 88.06 112 ILE A O 1
ATOM 836 N N . PRO A 1 113 ? -9.464 0.476 4.600 1.00 89.31 113 PRO A N 1
ATOM 837 C CA . PRO A 1 113 ? -10.649 0.185 5.393 1.00 89.31 113 PRO A CA 1
ATOM 838 C C . PRO A 1 113 ? -10.351 -0.905 6.426 1.00 89.31 113 PRO A C 1
ATOM 840 O O . PRO A 1 113 ? -9.494 -1.759 6.214 1.00 89.31 113 PRO A O 1
ATOM 843 N N . ILE A 1 114 ? -11.095 -0.914 7.538 1.00 85.00 114 ILE A N 1
ATOM 844 C CA . ILE A 1 114 ? -10.926 -1.913 8.613 1.00 85.00 114 ILE A CA 1
ATOM 845 C C . ILE A 1 114 ? -11.128 -3.363 8.130 1.00 85.00 114 ILE A C 1
ATOM 847 O O . ILE A 1 114 ? -10.705 -4.298 8.799 1.00 85.00 114 ILE A O 1
ATOM 851 N N . THR A 1 115 ? -11.751 -3.563 6.965 1.00 87.56 115 THR A N 1
ATOM 852 C CA . THR A 1 115 ? -11.910 -4.881 6.331 1.00 87.56 115 THR A CA 1
ATOM 853 C C . THR A 1 115 ? -10.593 -5.503 5.881 1.00 87.56 115 THR A C 1
ATOM 855 O O . THR A 1 115 ? -10.535 -6.723 5.801 1.00 87.56 115 THR A O 1
ATOM 858 N N . GLU A 1 116 ? -9.546 -4.699 5.660 1.00 87.75 116 GLU A N 1
ATOM 859 C CA . GLU A 1 116 ? -8.208 -5.180 5.268 1.00 87.75 116 GLU A CA 1
ATOM 860 C C . GLU A 1 116 ? -7.278 -5.387 6.475 1.00 87.75 116 GLU A C 1
ATOM 862 O O . GLU A 1 116 ? -6.057 -5.495 6.337 1.00 87.75 116 GLU A O 1
ATOM 867 N N . PHE A 1 117 ? -7.835 -5.375 7.687 1.00 83.12 117 PHE A N 1
ATOM 868 C CA . PHE A 1 117 ? -7.086 -5.599 8.914 1.00 83.12 117 PHE A CA 1
ATOM 869 C C . PHE A 1 117 ? -7.355 -6.994 9.452 1.00 83.12 117 PHE A C 1
ATOM 871 O O . PHE A 1 117 ? -8.497 -7.416 9.625 1.00 83.12 117 PHE A O 1
ATOM 878 N N . GLU A 1 118 ? -6.277 -7.662 9.833 1.00 82.50 118 GLU A N 1
ATOM 879 C CA . GLU A 1 118 ? -6.317 -8.911 10.569 1.00 82.50 118 GLU A CA 1
ATOM 880 C C . GLU A 1 118 ? -6.231 -8.633 12.070 1.00 82.50 118 GLU A C 1
ATOM 882 O O . GLU A 1 118 ? -5.392 -7.859 12.547 1.00 82.50 118 GLU A O 1
ATOM 887 N N . SER A 1 119 ? -7.103 -9.288 12.837 1.00 77.12 119 SER A N 1
ATOM 888 C CA . SER A 1 119 ? -7.053 -9.245 14.299 1.00 77.12 119 SER A CA 1
ATOM 889 C C . SER A 1 119 ? -5.929 -10.153 14.795 1.00 77.12 119 SER A C 1
ATOM 891 O O . SER A 1 119 ? -5.921 -11.362 14.557 1.00 77.12 119 SER A O 1
ATOM 893 N N . PHE A 1 120 ? -4.985 -9.572 15.530 1.00 73.75 120 PHE A N 1
ATOM 894 C CA . PHE A 1 120 ? -3.888 -10.279 16.178 1.00 73.75 120 PHE A CA 1
ATOM 895 C C . PHE A 1 120 ? -4.041 -10.205 17.703 1.00 73.75 120 PHE A C 1
ATOM 897 O O . PHE A 1 120 ? -3.274 -9.557 18.409 1.00 73.75 120 PHE A O 1
ATOM 904 N N . GLY A 1 121 ? -5.061 -10.879 18.234 1.00 75.50 121 GLY A N 1
ATOM 905 C CA . GLY A 1 121 ? -5.414 -10.822 19.655 1.00 75.50 121 GLY A CA 1
ATOM 906 C C . GLY A 1 121 ? -6.444 -9.733 19.963 1.00 75.50 121 GLY A C 1
ATOM 907 O O . GLY A 1 121 ? -7.073 -9.190 19.061 1.00 75.50 121 GLY A O 1
ATOM 908 N N . GLU A 1 122 ? -6.659 -9.448 21.250 1.00 68.50 122 GLU A N 1
ATOM 909 C CA . GLU A 1 122 ? -7.827 -8.667 21.692 1.00 68.50 122 GLU A CA 1
ATOM 910 C C . GLU A 1 122 ? -7.772 -7.183 21.290 1.00 68.50 122 GLU A C 1
ATOM 912 O O . GLU A 1 122 ? -8.814 -6.618 20.981 1.00 68.50 122 GLU A O 1
ATOM 917 N N . ASN A 1 123 ? -6.580 -6.573 21.233 1.00 66.94 123 ASN A N 1
ATOM 918 C CA . ASN A 1 123 ? -6.410 -5.123 21.027 1.00 66.94 123 ASN A CA 1
ATOM 919 C C . ASN A 1 123 ? -5.313 -4.772 20.008 1.00 66.94 123 ASN A C 1
ATOM 921 O O . ASN A 1 123 ? -4.731 -3.690 20.063 1.00 66.94 123 ASN A O 1
ATOM 925 N N . LEU A 1 124 ? -4.958 -5.699 19.120 1.00 70.44 124 LEU A N 1
ATOM 926 C CA . LEU A 1 124 ? -3.938 -5.454 18.107 1.00 70.44 124 LEU A CA 1
ATOM 927 C C . LEU A 1 124 ? -4.487 -5.847 16.744 1.00 70.44 124 LEU A C 1
ATOM 929 O O . LEU A 1 124 ? -4.956 -6.966 16.547 1.00 70.44 124 LEU A O 1
ATOM 933 N N . PHE A 1 125 ? -4.406 -4.907 15.812 1.00 74.56 125 PHE A N 1
ATOM 934 C CA . PHE A 1 125 ? -4.784 -5.101 14.424 1.00 74.56 125 PHE A CA 1
ATOM 935 C C . PHE A 1 125 ? -3.560 -4.876 13.554 1.00 74.56 125 PHE A C 1
ATOM 937 O O . PHE A 1 125 ? -2.771 -3.959 13.795 1.00 74.56 125 PHE A O 1
ATOM 944 N N . LEU A 1 126 ? -3.399 -5.729 12.555 1.00 77.38 126 LEU A N 1
ATOM 945 C CA . LEU A 1 126 ? -2.314 -5.651 11.595 1.00 77.38 126 LEU A CA 1
ATOM 946 C C . LEU A 1 126 ? -2.920 -5.541 10.206 1.00 77.38 126 LEU A C 1
ATOM 948 O O . LEU A 1 126 ? -3.848 -6.263 9.864 1.00 77.38 126 LEU A O 1
ATOM 952 N N . THR A 1 127 ? -2.366 -4.655 9.399 1.00 80.44 127 THR A N 1
ATOM 953 C CA . THR A 1 127 ? -2.614 -4.630 7.962 1.00 80.44 127 THR A CA 1
ATOM 954 C C . THR A 1 127 ? -1.267 -4.560 7.260 1.00 80.44 127 THR A C 1
ATOM 956 O O . THR A 1 127 ? -0.238 -4.226 7.861 1.00 80.44 127 THR A O 1
ATOM 959 N N . SER A 1 128 ? -1.237 -4.965 6.005 1.00 84.00 128 SER A N 1
ATOM 960 C CA . SER A 1 128 ? -0.045 -4.954 5.174 1.00 84.00 128 SER A CA 1
ATOM 961 C C . SER A 1 128 ? -0.461 -4.481 3.805 1.00 84.00 128 SER A C 1
ATOM 963 O O . SER A 1 128 ? -1.501 -4.877 3.301 1.00 84.00 128 SER A O 1
ATOM 965 N N . ILE A 1 129 ? 0.370 -3.641 3.215 1.00 87.38 129 ILE A N 1
ATOM 966 C CA . ILE A 1 129 ? 0.161 -3.143 1.863 1.00 87.38 129 ILE A CA 1
ATOM 967 C C . ILE A 1 129 ? 1.295 -3.657 1.001 1.00 87.38 129 ILE A C 1
ATOM 969 O O . ILE A 1 129 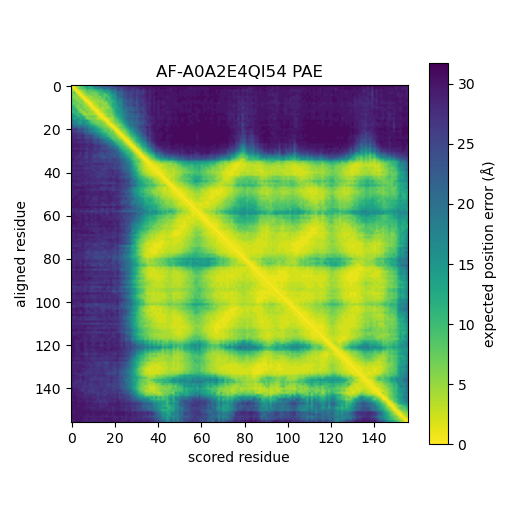? 2.414 -3.835 1.487 1.00 87.38 129 ILE A O 1
ATOM 973 N N . ALA A 1 130 ? 1.050 -3.854 -0.282 1.00 89.50 130 ALA A N 1
ATOM 974 C CA . ALA A 1 130 ? 2.113 -4.101 -1.232 1.00 89.50 130 ALA A CA 1
ATOM 975 C C . ALA A 1 130 ? 2.123 -3.033 -2.314 1.00 89.50 130 ALA A C 1
ATOM 977 O O . ALA A 1 130 ? 1.080 -2.607 -2.788 1.00 89.50 130 ALA A O 1
ATOM 978 N N . GLY A 1 131 ? 3.308 -2.600 -2.729 1.00 91.75 131 GLY A N 1
ATOM 979 C CA . GLY A 1 131 ? 3.444 -1.879 -3.991 1.00 91.75 131 GLY A CA 1
ATOM 980 C C . GLY A 1 131 ? 3.740 -2.873 -5.098 1.00 91.75 131 GLY A C 1
ATOM 981 O O . GLY A 1 131 ? 4.620 -3.725 -4.945 1.00 91.75 131 GLY A O 1
ATOM 982 N N . ILE A 1 132 ? 3.016 -2.752 -6.204 1.00 93.06 132 ILE A N 1
ATOM 983 C CA . ILE A 1 132 ? 3.162 -3.580 -7.397 1.00 93.06 132 ILE A CA 1
ATOM 984 C C . ILE A 1 132 ? 3.583 -2.674 -8.543 1.00 93.06 132 ILE A C 1
ATOM 986 O O . ILE A 1 132 ? 2.883 -1.724 -8.882 1.00 93.06 132 ILE A O 1
ATOM 990 N N . ALA A 1 133 ? 4.714 -2.99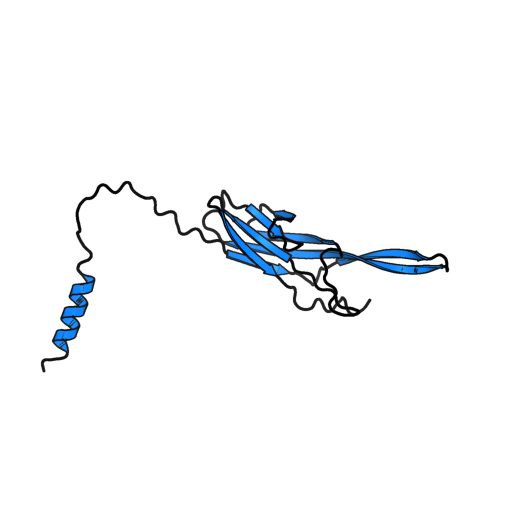0 -9.168 1.00 92.31 133 ALA A N 1
ATOM 991 C CA . ALA A 1 133 ? 5.163 -2.336 -10.388 1.00 92.31 133 ALA A CA 1
ATOM 992 C C . ALA A 1 133 ? 5.320 -3.364 -11.505 1.00 92.31 133 ALA A C 1
ATOM 994 O O . ALA A 1 133 ? 6.024 -4.360 -11.340 1.00 92.31 133 ALA A O 1
ATOM 995 N N . THR A 1 134 ? 4.685 -3.102 -12.645 1.00 90.56 134 THR A N 1
ATOM 996 C CA . THR A 1 134 ? 4.717 -3.956 -13.835 1.00 90.56 134 THR A CA 1
ATOM 997 C C . THR A 1 134 ? 5.141 -3.143 -15.048 1.00 90.56 134 THR A C 1
ATOM 999 O O . THR A 1 134 ? 4.622 -2.052 -15.266 1.00 90.56 134 THR A O 1
ATOM 1002 N N . ASN A 1 135 ? 6.078 -3.647 -15.847 1.00 87.31 135 ASN A N 1
ATOM 1003 C CA . ASN A 1 135 ? 6.475 -2.985 -17.090 1.00 87.31 135 ASN A CA 1
ATOM 1004 C C . ASN A 1 135 ? 5.735 -3.530 -18.324 1.00 87.31 135 ASN A C 1
ATOM 1006 O O . ASN A 1 135 ? 4.997 -4.515 -18.268 1.00 87.31 135 ASN A O 1
ATOM 1010 N N . SER A 1 136 ? 6.011 -2.919 -19.477 1.00 81.69 136 SER A N 1
ATOM 1011 C CA . SER A 1 136 ? 5.456 -3.303 -20.780 1.00 81.69 136 SER A CA 1
ATOM 1012 C C . SER A 1 136 ? 5.801 -4.733 -21.222 1.00 81.69 136 SER A C 1
ATOM 1014 O O . SER A 1 136 ? 5.080 -5.323 -22.026 1.00 81.69 136 SER A O 1
ATOM 1016 N N . GLY A 1 137 ? 6.890 -5.299 -20.692 1.00 79.06 137 GLY A N 1
ATOM 1017 C CA . GLY A 1 137 ? 7.333 -6.670 -20.937 1.00 79.06 137 GLY A CA 1
ATOM 1018 C C . GLY A 1 137 ? 6.660 -7.720 -20.048 1.00 79.06 137 GLY A C 1
ATOM 1019 O O . GLY A 1 137 ? 6.970 -8.901 -20.189 1.00 79.06 137 GLY A O 1
ATOM 1020 N N . GLY A 1 138 ? 5.764 -7.313 -19.139 1.00 78.94 138 GLY A N 1
ATOM 1021 C CA . GLY A 1 138 ? 5.087 -8.204 -18.192 1.00 78.94 138 GLY A CA 1
ATOM 1022 C C . GLY A 1 138 ? 5.945 -8.615 -16.993 1.00 78.94 138 GLY A C 1
ATOM 1023 O O . GLY A 1 138 ? 5.583 -9.545 -16.276 1.00 78.94 138 GLY A O 1
ATOM 1024 N N . ILE A 1 139 ? 7.084 -7.954 -16.769 1.00 82.31 139 ILE A N 1
ATOM 1025 C CA . ILE A 1 139 ? 7.885 -8.149 -15.559 1.00 82.31 139 ILE A CA 1
ATOM 1026 C C . ILE A 1 139 ? 7.202 -7.398 -14.428 1.00 82.31 139 ILE A C 1
ATOM 1028 O O . ILE A 1 139 ? 7.009 -6.186 -14.531 1.00 82.31 139 ILE A O 1
ATOM 1032 N N . THR A 1 140 ? 6.890 -8.116 -13.354 1.00 86.25 140 THR A N 1
ATOM 1033 C CA . THR A 1 140 ? 6.244 -7.578 -12.158 1.00 86.25 140 THR A CA 1
ATOM 1034 C C . THR A 1 140 ? 7.155 -7.746 -10.950 1.00 86.25 140 THR A C 1
ATOM 1036 O O . THR A 1 140 ? 7.667 -8.838 -10.698 1.00 86.25 140 THR A O 1
ATOM 1039 N N . THR A 1 141 ? 7.316 -6.674 -10.179 1.00 85.62 141 THR A N 1
ATOM 1040 C CA . THR A 1 141 ? 7.900 -6.711 -8.836 1.00 85.62 141 THR A CA 1
ATOM 1041 C C . THR A 1 141 ? 6.822 -6.306 -7.840 1.00 85.62 141 THR A C 1
ATOM 1043 O O . THR A 1 141 ? 6.122 -5.317 -8.052 1.00 85.62 141 THR A O 1
ATOM 1046 N N . GLN A 1 142 ? 6.711 -7.061 -6.749 1.00 86.19 142 GLN A N 1
ATOM 1047 C CA . GLN A 1 142 ? 5.840 -6.758 -5.620 1.00 86.19 142 GLN A CA 1
ATOM 1048 C C . GLN A 1 142 ? 6.690 -6.660 -4.354 1.00 86.19 142 GLN A C 1
ATOM 1050 O O . GLN A 1 142 ? 7.534 -7.521 -4.101 1.00 86.19 142 GLN A O 1
ATOM 1055 N N . LEU A 1 143 ? 6.467 -5.615 -3.561 1.00 81.56 143 LEU A N 1
ATOM 1056 C CA . LEU A 1 143 ? 7.063 -5.468 -2.236 1.00 81.56 143 LEU A CA 1
ATOM 1057 C C . LEU A 1 143 ? 5.942 -5.291 -1.217 1.00 81.56 143 LEU A C 1
ATOM 1059 O O . LEU A 1 143 ? 5.338 -4.224 -1.157 1.00 81.56 143 LEU A O 1
ATOM 1063 N N . ALA A 1 144 ? 5.683 -6.330 -0.425 1.00 75.38 144 ALA A N 1
ATOM 1064 C CA . ALA A 1 144 ? 4.782 -6.246 0.717 1.00 75.38 144 ALA A CA 1
ATOM 1065 C C . ALA A 1 144 ? 5.501 -5.564 1.890 1.00 75.38 144 ALA A C 1
ATOM 1067 O O . ALA A 1 144 ? 6.533 -6.042 2.367 1.00 75.38 144 ALA A O 1
ATOM 1068 N N . HIS A 1 145 ? 4.960 -4.438 2.342 1.00 68.69 145 HIS A N 1
ATOM 1069 C CA . HIS A 1 145 ? 5.400 -3.714 3.521 1.00 68.69 145 HIS A CA 1
ATOM 1070 C C . HIS A 1 145 ? 4.456 -4.017 4.689 1.00 68.69 145 HIS A C 1
ATOM 1072 O O . HIS A 1 145 ? 3.300 -3.594 4.712 1.00 68.69 145 HIS A O 1
ATOM 1078 N N . VAL A 1 146 ? 4.981 -4.731 5.682 1.00 58.66 146 VAL A N 1
ATOM 1079 C CA . VAL A 1 146 ? 4.335 -4.932 6.983 1.00 58.66 146 VAL A CA 1
ATOM 1080 C C . VAL A 1 146 ? 4.851 -3.820 7.893 1.00 58.66 146 VAL A C 1
ATOM 1082 O O . VAL A 1 146 ? 6.030 -3.824 8.259 1.00 58.66 146 VAL A O 1
ATOM 1085 N N . SER A 1 147 ? 4.022 -2.822 8.211 1.00 56.75 147 SER A N 1
ATOM 1086 C CA . SER A 1 147 ? 4.471 -1.723 9.072 1.00 56.75 147 SER A CA 1
ATOM 1087 C C . SER A 1 147 ? 4.840 -2.248 10.465 1.00 56.75 147 SER A C 1
ATOM 1089 O O . SER A 1 147 ? 4.074 -2.960 11.115 1.00 56.75 147 SER A O 1
ATOM 1091 N N . ASN A 1 148 ? 6.053 -1.897 10.901 1.00 45.94 148 ASN A N 1
ATOM 1092 C CA . ASN A 1 148 ? 6.566 -2.121 12.245 1.00 45.94 148 ASN A CA 1
ATOM 1093 C C . ASN A 1 148 ? 5.952 -1.087 13.200 1.00 45.94 148 ASN A C 1
ATOM 1095 O O . ASN A 1 148 ? 6.228 0.099 13.073 1.00 45.94 148 ASN A O 1
ATOM 1099 N N . ASN A 1 149 ? 5.177 -1.569 14.172 1.00 48.91 149 ASN A N 1
ATOM 1100 C CA . ASN A 1 149 ? 4.840 -0.901 15.432 1.00 48.91 149 ASN A CA 1
ATOM 1101 C C . ASN A 1 149 ? 4.419 0.587 15.331 1.00 48.91 149 ASN A C 1
ATOM 1103 O O . ASN A 1 149 ? 5.150 1.483 15.752 1.00 48.91 149 ASN A O 1
ATOM 1107 N N . CYS A 1 150 ? 3.198 0.844 14.849 1.00 52.78 150 CYS A N 1
ATOM 1108 C CA . CYS A 1 150 ? 2.480 2.096 15.111 1.00 52.78 150 CYS A CA 1
ATOM 1109 C C . CYS A 1 150 ? 1.990 2.096 16.567 1.00 52.78 150 CYS A C 1
ATOM 1111 O O . CYS A 1 150 ? 0.814 1.847 16.829 1.00 52.78 150 CYS A O 1
ATOM 1113 N N . GLU A 1 151 ? 2.889 2.346 17.519 1.00 48.41 151 GLU A N 1
ATOM 1114 C CA . GLU A 1 151 ? 2.664 2.302 18.978 1.00 48.41 151 GLU A CA 1
ATOM 1115 C C . GLU A 1 151 ? 1.471 3.165 19.482 1.00 48.41 151 GLU A C 1
ATOM 1117 O O . GLU A 1 151 ? 1.147 3.156 20.665 1.00 48.41 151 GLU A O 1
ATOM 1122 N N . SER A 1 152 ? 0.767 3.891 18.601 1.00 46.16 152 SER A N 1
ATO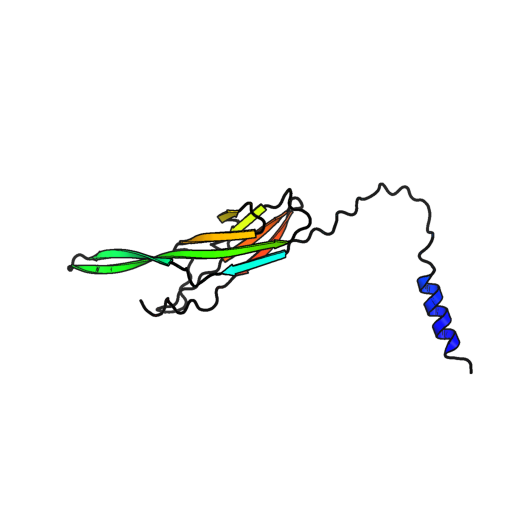M 1123 C CA . SER A 1 152 ? -0.396 4.727 18.914 1.00 46.16 152 SER A CA 1
ATOM 1124 C C . SER A 1 152 ? -1.753 4.003 18.913 1.00 46.16 152 SER A C 1
ATOM 1126 O O . SER A 1 152 ? -2.751 4.634 19.256 1.00 46.16 152 SER A O 1
ATOM 1128 N N . LEU A 1 153 ? -1.836 2.717 18.546 1.00 42.53 153 LEU A N 1
ATOM 1129 C CA . LEU A 1 153 ? -3.106 1.964 18.595 1.00 42.53 153 LEU A CA 1
ATOM 1130 C C . LEU A 1 153 ? -3.372 1.283 19.948 1.00 42.53 153 LEU A C 1
ATOM 1132 O O . LEU A 1 153 ? -4.479 0.816 20.182 1.00 42.53 153 LEU A O 1
ATOM 1136 N N . SER A 1 154 ? -2.401 1.258 20.868 1.00 40.41 154 SER A N 1
ATOM 1137 C CA . SER A 1 154 ? -2.557 0.640 22.197 1.00 40.41 154 SER A CA 1
ATOM 1138 C C . SER A 1 154 ? -3.193 1.559 23.252 1.00 40.41 154 SER A C 1
ATOM 1140 O O . SER A 1 154 ? -3.109 1.267 24.445 1.00 40.41 154 SER A O 1
ATOM 1142 N N . GLY A 1 155 ? -3.743 2.705 22.838 1.00 43.81 155 GLY A N 1
ATOM 1143 C CA . GLY A 1 155 ? -4.258 3.752 23.728 1.00 43.81 155 GLY A CA 1
ATOM 1144 C C . GLY A 1 155 ? -5.744 4.077 23.578 1.00 43.81 155 GLY A C 1
ATOM 1145 O O . GLY A 1 155 ? -6.188 5.029 24.219 1.00 43.81 155 GLY A O 1
ATOM 1146 N N . VAL A 1 156 ? -6.485 3.331 22.751 1.00 40.75 156 VAL A N 1
ATOM 1147 C CA . VAL A 1 156 ? -7.949 3.445 22.620 1.00 40.75 156 VAL A CA 1
ATOM 1148 C C . VAL A 1 156 ? -8.614 2.272 23.326 1.00 40.75 156 VAL A C 1
ATOM 1150 O O . VAL A 1 156 ? -8.174 1.128 23.076 1.00 40.75 156 VAL A O 1
#

pLDDT: mean 75.5, std 17.71, range [37.28, 95.12]

Radius of gyration: 27.32 Å; Cα contacts (8 Å, |Δi|>4): 257; chains: 1; bounding box: 94×38×67 Å

Mean predicted aligned error: 14.16 Å